Protein AF-A0A2H0VJW6-F1 (afdb_monomer)

Sequence (124 aa):
MYLTLDVKESILATSKNIDMPNTKAAKKALRQNKTNRVRNLRQKRGVSEVIKDYKSSVDLGDAEAAKTKLSQVYKKLDKAAKTNLIKKNKAARLKSRLTSLLSGKKAPTEEVTAPVAPALDQEQ

Solvent-accessible surface area (backbone atoms only — not comparable to full-atom values): 7662 Å² total; per-residue (Å²): 135,88,90,84,81,77,58,68,59,59,57,56,62,71,68,75,68,87,86,68,60,90,42,77,66,47,48,52,49,53,54,52,47,54,57,49,48,55,55,49,50,55,53,51,49,56,51,53,48,48,51,46,58,32,48,54,32,58,72,71,65,43,66,68,64,28,55,58,38,47,55,53,38,49,56,49,42,54,51,34,30,74,70,64,75,36,57,62,68,58,40,52,54,49,52,54,52,54,51,49,54,59,50,72,72,60,78,84,84,90,76,89,87,86,76,85,79,75,88,71,93,84,82,135

Mean predicted aligned error: 13.79 Å

Foldseek 3Di:
DDDDDPPVVVVVVVVPPPPDQPDPVSVVVVVVCVVVVVVLVVLVVVLVVLVVVLVVCLVVVPLVVNVVSLVVNLVSLVVCCVVVSDPPVRSVVVNVVSVCSSVVSDDDDPDDDDDPDDDDDDDD

Nearest PDB structures (foldseek):
  7n30-assembly1_ST  TM=9.499E-01  e=3.425E-04  Escherichia coli K-12
  7q4k-assembly1_AT  TM=9.456E-01  e=4.327E-04  Escherichia coli
  8akn-assembly1_U  TM=9.519E-01  e=5.158E-04  Escherichia coli BW25113
  7boe-assembly1_T  TM=9.543E-01  e=9.816E-04  Escherichia coli K-12
  7n31-assembly1_ST  TM=9.472E-01  e=1.170E-03  Escherichia coli K-12

pLDDT: mean 78.32, std 19.83, range [35.94, 96.62]

Structure (mmCIF, N/CA/C/O backbone):
data_AF-A0A2H0VJW6-F1
#
_entry.id   AF-A0A2H0VJW6-F1
#
loop_
_atom_site.group_PDB
_atom_site.id
_atom_site.type_symbol
_atom_site.label_atom_id
_atom_site.label_alt_id
_atom_site.label_comp_id
_atom_site.label_asym_id
_atom_site.label_entity_id
_atom_site.label_seq_id
_atom_site.pdbx_PDB_ins_code
_atom_site.Cartn_x
_atom_site.Cartn_y
_atom_site.Cartn_z
_atom_site.occupancy
_atom_site.B_iso_or_equiv
_atom_site.auth_seq_id
_atom_site.auth_comp_id
_atom_site.auth_asym_id
_atom_site.auth_atom_id
_atom_site.pdbx_PDB_model_num
ATOM 1 N N . MET A 1 1 ? -12.372 14.756 -63.067 1.00 35.94 1 MET A N 1
ATOM 2 C CA . MET A 1 1 ? -11.674 13.456 -63.113 1.00 35.94 1 MET A CA 1
ATOM 3 C C . MET A 1 1 ? -10.766 13.380 -61.885 1.00 35.94 1 MET A C 1
ATOM 5 O O . MET A 1 1 ? -9.774 14.082 -61.828 1.00 35.94 1 MET A O 1
ATOM 9 N N . TYR A 1 2 ? -11.251 12.681 -60.853 1.00 41.66 2 TYR A N 1
ATOM 10 C CA . TYR A 1 2 ? -10.628 12.250 -59.586 1.00 41.66 2 TYR A CA 1
ATOM 11 C C . TYR A 1 2 ? -9.449 13.039 -58.991 1.00 41.66 2 TYR A C 1
ATOM 13 O O . TYR A 1 2 ? -8.297 12.624 -59.031 1.00 41.66 2 TYR A O 1
ATOM 21 N N . LEU A 1 3 ? -9.808 14.111 -58.290 1.00 59.28 3 LEU A N 1
ATOM 22 C CA . LEU A 1 3 ? -9.041 14.704 -57.201 1.00 59.28 3 LEU A CA 1
ATOM 23 C C . LEU A 1 3 ? -9.539 14.093 -55.874 1.00 59.28 3 LEU A C 1
ATOM 25 O O . LEU A 1 3 ? -10.497 14.637 -55.355 1.00 59.28 3 LEU A O 1
ATOM 29 N N . THR A 1 4 ? -8.977 12.986 -55.353 1.00 52.97 4 THR A N 1
ATOM 30 C CA . THR A 1 4 ? -9.179 12.505 -53.946 1.00 52.97 4 THR A CA 1
ATOM 31 C C . THR A 1 4 ? -8.374 11.227 -53.597 1.00 52.97 4 THR A C 1
ATOM 33 O O . THR A 1 4 ? -8.918 10.309 -52.981 1.00 52.97 4 THR A O 1
ATOM 36 N N . LEU A 1 5 ? -7.097 11.089 -53.976 1.00 52.00 5 LEU A N 1
ATOM 37 C CA . LEU A 1 5 ? -6.340 9.861 -53.639 1.00 52.00 5 LEU A CA 1
ATOM 38 C C . LEU A 1 5 ? -5.040 10.051 -52.855 1.00 52.00 5 LEU A C 1
ATOM 40 O O . LEU A 1 5 ? -4.393 9.053 -52.582 1.00 52.00 5 LEU A O 1
ATOM 44 N N . ASP A 1 6 ? -4.712 11.260 -52.384 1.00 55.59 6 ASP A N 1
ATOM 45 C CA . ASP A 1 6 ? -3.383 11.485 -51.781 1.00 55.59 6 ASP A CA 1
ATOM 46 C C . ASP A 1 6 ? -3.375 12.270 -50.456 1.00 55.59 6 ASP A C 1
ATOM 48 O O . ASP A 1 6 ? -2.424 12.952 -50.091 1.00 55.59 6 ASP A O 1
ATOM 52 N N . VAL A 1 7 ? -4.471 12.179 -49.696 1.00 54.28 7 VAL A N 1
ATOM 53 C CA . VAL A 1 7 ? -4.520 12.646 -48.292 1.00 54.28 7 VAL A CA 1
ATOM 54 C C . VAL A 1 7 ? -4.703 11.469 -47.327 1.00 54.28 7 VAL A C 1
ATOM 56 O O . VAL A 1 7 ? -4.184 11.481 -46.216 1.00 54.28 7 VAL A O 1
ATOM 59 N N . LYS A 1 8 ? -5.381 10.392 -47.753 1.00 49.53 8 LYS A N 1
ATOM 60 C CA . LYS A 1 8 ? -5.542 9.174 -46.939 1.00 49.53 8 LYS A CA 1
ATOM 61 C C . LYS A 1 8 ? -4.225 8.414 -46.742 1.00 49.53 8 LYS A C 1
ATOM 63 O O . LYS A 1 8 ? -4.027 7.881 -45.655 1.00 49.53 8 LYS A O 1
ATOM 68 N N . GLU A 1 9 ? -3.324 8.400 -47.727 1.00 50.78 9 GLU A N 1
ATOM 69 C CA . GLU A 1 9 ? -2.007 7.755 -47.590 1.00 50.78 9 GLU A CA 1
ATOM 70 C C . GLU A 1 9 ? -1.061 8.538 -46.666 1.00 50.78 9 GLU A C 1
ATOM 72 O O . GLU A 1 9 ? -0.364 7.932 -45.848 1.00 50.78 9 GLU A O 1
ATOM 77 N N . SER A 1 10 ? -1.105 9.877 -46.688 1.00 46.09 10 SER A N 1
ATOM 78 C CA . SER A 1 10 ? -0.294 10.702 -45.778 1.00 46.09 10 SER A CA 1
ATOM 79 C C . SER A 1 10 ? -0.769 10.601 -44.321 1.00 46.09 10 SER A C 1
ATOM 81 O O . SER A 1 10 ? 0.055 10.485 -43.412 1.00 46.09 10 SER A O 1
ATOM 83 N N . ILE A 1 11 ? -2.086 10.508 -44.091 1.00 53.53 11 ILE A N 1
ATOM 84 C CA . ILE A 1 11 ? -2.667 10.267 -42.758 1.00 53.53 11 ILE A CA 1
ATOM 85 C C . ILE A 1 11 ? -2.302 8.860 -42.236 1.00 53.53 11 ILE A C 1
ATOM 87 O O . ILE A 1 11 ? -2.030 8.696 -41.043 1.00 53.53 11 ILE A O 1
ATOM 91 N N . LEU A 1 12 ? -2.224 7.849 -43.113 1.00 50.50 12 LEU A N 1
ATOM 92 C CA . LEU A 1 12 ? -1.790 6.486 -42.76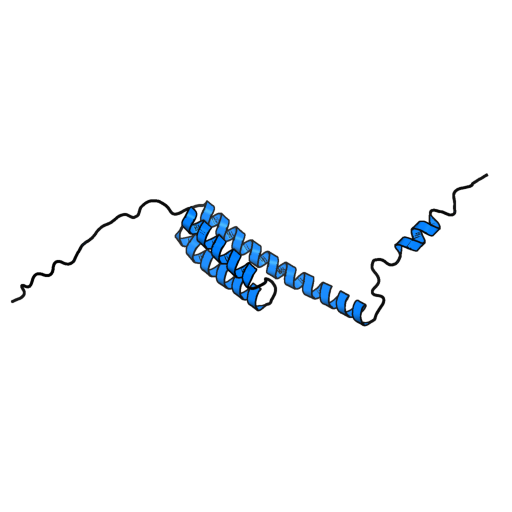4 1.00 50.50 12 LEU A CA 1
ATOM 93 C C . LEU A 1 12 ? -0.280 6.374 -42.471 1.00 50.50 12 LEU A C 1
ATOM 95 O O . LEU A 1 12 ? 0.135 5.493 -41.714 1.00 50.50 12 LEU A O 1
ATOM 99 N N . ALA A 1 13 ? 0.554 7.263 -43.021 1.00 49.22 13 ALA A N 1
ATOM 100 C CA . ALA A 1 13 ? 1.989 7.309 -42.730 1.00 49.22 13 ALA A CA 1
ATOM 101 C C . ALA A 1 13 ? 2.294 7.918 -41.345 1.00 49.22 13 ALA A C 1
ATOM 103 O O . ALA A 1 13 ? 3.235 7.493 -40.671 1.00 49.22 13 ALA A O 1
ATOM 104 N N . THR A 1 14 ? 1.468 8.854 -40.864 1.00 52.78 14 THR A N 1
ATOM 105 C CA . THR A 1 14 ? 1.613 9.458 -39.525 1.00 52.78 14 THR A CA 1
ATOM 106 C C . THR A 1 14 ? 1.153 8.527 -38.390 1.00 52.78 14 THR A C 1
ATOM 108 O O . THR A 1 14 ? 1.574 8.689 -37.245 1.00 52.78 14 THR A O 1
ATOM 111 N N . SER A 1 15 ? 0.360 7.488 -38.671 1.00 52.06 15 SER A N 1
ATOM 112 C CA . SER A 1 15 ? -0.172 6.584 -37.638 1.00 52.06 15 SER A CA 1
ATOM 113 C C . SER A 1 15 ? 0.790 5.469 -37.191 1.00 52.06 15 SER A C 1
ATOM 115 O O . SER A 1 15 ? 0.416 4.636 -36.364 1.00 52.06 15 SER A O 1
ATOM 117 N N . LYS A 1 16 ? 2.018 5.401 -37.727 1.00 53.97 16 LYS A N 1
ATOM 118 C CA . LYS A 1 16 ? 2.886 4.209 -37.620 1.00 53.97 16 LYS A CA 1
ATOM 119 C C . LYS A 1 16 ? 3.936 4.207 -36.499 1.00 53.97 16 LYS A C 1
ATOM 121 O O . LYS A 1 16 ? 4.702 3.253 -36.424 1.00 53.97 16 LYS A O 1
ATOM 126 N N . ASN A 1 17 ? 3.976 5.198 -35.603 1.00 50.81 17 ASN A N 1
ATOM 127 C CA . ASN A 1 17 ? 5.063 5.305 -34.610 1.00 50.81 17 ASN A CA 1
ATOM 128 C C . ASN A 1 17 ? 4.646 5.726 -33.191 1.00 50.81 17 ASN A C 1
ATOM 130 O O . ASN A 1 17 ? 5.421 6.355 -32.476 1.00 50.81 17 ASN A O 1
ATOM 134 N N . ILE A 1 18 ? 3.445 5.357 -32.741 1.00 54.00 18 ILE A N 1
ATOM 135 C CA . ILE A 1 18 ? 3.040 5.620 -31.345 1.00 54.00 18 ILE A CA 1
ATOM 136 C C . ILE A 1 18 ? 3.378 4.435 -30.412 1.00 54.00 18 ILE A C 1
ATOM 138 O O . ILE A 1 18 ? 3.526 4.627 -29.209 1.00 54.00 18 ILE A O 1
ATOM 142 N N . ASP A 1 19 ? 3.614 3.231 -30.955 1.00 59.75 19 ASP A N 1
ATOM 143 C CA . ASP A 1 19 ? 3.756 1.997 -30.155 1.00 59.75 19 ASP A CA 1
ATOM 144 C C . ASP A 1 19 ? 5.131 1.296 -30.252 1.00 59.75 19 ASP A C 1
ATOM 146 O O . ASP A 1 19 ? 5.348 0.245 -29.640 1.00 59.75 19 ASP A O 1
ATOM 150 N N . MET A 1 20 ? 6.090 1.849 -31.006 1.00 71.19 20 MET A N 1
ATOM 151 C CA . MET A 1 20 ? 7.372 1.188 -31.283 1.00 71.19 20 MET A CA 1
ATOM 152 C C . MET A 1 20 ? 8.490 1.682 -30.344 1.00 71.19 20 MET A C 1
ATOM 154 O O . MET A 1 20 ? 8.828 2.864 -30.346 1.00 71.19 20 MET A O 1
ATOM 158 N N . PRO A 1 21 ? 9.109 0.810 -29.520 1.00 78.06 21 PRO A N 1
ATOM 159 C CA . PRO A 1 21 ? 10.279 1.193 -28.744 1.00 78.06 21 PRO A CA 1
ATOM 160 C C . PRO A 1 21 ? 11.460 1.482 -29.677 1.00 78.06 21 PRO A C 1
ATOM 162 O O . PRO A 1 21 ? 12.036 0.560 -30.251 1.00 78.06 21 PRO A O 1
ATOM 165 N N . ASN A 1 22 ? 11.855 2.750 -29.777 1.00 83.38 22 ASN A N 1
ATOM 166 C CA . ASN A 1 22 ? 12.903 3.192 -30.707 1.00 83.38 22 ASN A CA 1
ATOM 167 C C . ASN A 1 22 ? 14.324 2.768 -30.286 1.00 83.38 22 ASN A C 1
ATOM 169 O O . ASN A 1 22 ? 15.238 2.738 -31.102 1.00 83.38 22 ASN A O 1
ATOM 173 N N . THR A 1 23 ? 14.531 2.410 -29.012 1.00 89.62 23 THR A N 1
ATOM 174 C CA . THR A 1 23 ? 15.840 2.001 -28.474 1.00 89.62 23 THR A CA 1
ATOM 175 C C . THR A 1 23 ? 15.803 0.598 -27.865 1.00 89.62 23 THR A C 1
ATOM 177 O O . THR A 1 23 ? 14.776 0.129 -27.360 1.00 89.62 23 THR A O 1
ATOM 180 N N . LYS A 1 24 ? 16.962 -0.082 -27.836 1.00 88.62 24 LYS A N 1
ATOM 181 C CA . LYS A 1 24 ? 17.110 -1.410 -27.200 1.00 88.62 24 LYS A CA 1
ATOM 182 C C . LYS A 1 24 ? 16.674 -1.389 -25.723 1.00 88.62 24 LYS A C 1
ATOM 184 O O . LYS A 1 24 ? 16.040 -2.336 -25.249 1.00 88.62 24 LYS A O 1
ATOM 189 N N . ALA A 1 25 ? 16.952 -0.290 -25.015 1.00 88.44 25 ALA A N 1
ATOM 190 C CA . ALA A 1 25 ? 16.526 -0.076 -23.633 1.00 88.44 25 ALA A CA 1
ATOM 191 C C . ALA A 1 25 ? 14.995 0.024 -23.506 1.00 88.44 25 ALA A C 1
ATOM 193 O O . ALA A 1 25 ? 14.409 -0.639 -22.648 1.00 88.44 25 ALA A O 1
ATOM 194 N N . ALA A 1 26 ? 14.334 0.765 -24.401 1.00 89.19 26 ALA A N 1
ATOM 195 C CA . ALA A 1 26 ? 12.878 0.897 -24.409 1.00 89.19 26 ALA A CA 1
ATOM 196 C C . ALA A 1 26 ? 12.179 -0.448 -24.685 1.00 89.19 26 ALA A C 1
ATOM 198 O O . ALA A 1 26 ? 11.218 -0.800 -23.997 1.00 89.19 26 ALA A O 1
ATOM 199 N N . LYS A 1 27 ? 12.704 -1.265 -25.612 1.00 89.75 27 LYS A N 1
ATOM 200 C CA . LYS A 1 27 ? 12.173 -2.616 -25.885 1.00 89.75 27 LYS A CA 1
ATOM 201 C C . LYS A 1 27 ? 12.248 -3.516 -24.645 1.00 89.75 27 LYS A C 1
ATOM 203 O O . LYS A 1 27 ? 11.295 -4.237 -24.335 1.00 89.75 27 LYS A O 1
ATOM 208 N N . LYS A 1 28 ? 13.356 -3.447 -23.896 1.00 91.38 28 LYS A N 1
ATOM 209 C CA . LYS A 1 28 ? 13.521 -4.161 -22.617 1.00 91.38 28 LYS A CA 1
ATOM 210 C C . LYS A 1 28 ? 12.541 -3.649 -21.556 1.00 91.38 28 LYS A C 1
ATOM 212 O O . LYS A 1 28 ? 11.902 -4.466 -20.890 1.00 91.38 28 LYS A O 1
ATOM 217 N N . ALA A 1 29 ? 12.398 -2.332 -21.421 1.00 92.12 29 ALA A N 1
ATOM 218 C CA . ALA A 1 29 ? 11.477 -1.713 -20.471 1.00 92.12 29 ALA A CA 1
ATOM 219 C C . ALA A 1 29 ? 10.021 -2.122 -20.742 1.00 92.12 29 ALA A C 1
ATOM 221 O O . ALA A 1 29 ? 9.313 -2.496 -19.811 1.00 92.12 29 ALA A O 1
ATOM 222 N N . LEU A 1 30 ? 9.595 -2.164 -22.008 1.00 91.81 30 LEU A N 1
ATOM 223 C CA . LEU A 1 30 ? 8.257 -2.616 -22.399 1.00 91.81 30 LEU A CA 1
ATOM 224 C C . LEU A 1 30 ? 7.994 -4.059 -21.942 1.00 91.81 30 LEU A C 1
ATOM 226 O O . LEU A 1 30 ? 6.963 -4.335 -21.322 1.00 91.81 30 LEU A O 1
ATOM 230 N N . ARG A 1 31 ? 8.937 -4.980 -22.183 1.00 92.81 31 ARG A N 1
ATOM 231 C CA . ARG A 1 31 ? 8.822 -6.377 -21.729 1.00 92.81 31 ARG A CA 1
ATOM 232 C C . ARG A 1 31 ? 8.705 -6.470 -20.206 1.00 92.81 31 ARG A C 1
ATOM 234 O O . ARG A 1 31 ? 7.825 -7.169 -19.705 1.00 92.81 31 ARG A O 1
ATOM 241 N N . GLN A 1 32 ? 9.552 -5.744 -19.479 1.00 95.44 32 GLN A N 1
ATOM 242 C CA . GLN A 1 32 ? 9.526 -5.718 -18.015 1.00 95.44 32 GLN A CA 1
ATOM 243 C C . GLN A 1 32 ? 8.224 -5.106 -17.475 1.00 95.44 32 GLN A C 1
ATOM 245 O O . GLN A 1 32 ? 7.658 -5.588 -16.494 1.00 95.44 32 GLN A O 1
ATOM 250 N N . ASN A 1 33 ? 7.711 -4.066 -18.129 1.00 94.50 33 ASN A N 1
ATOM 251 C CA . ASN A 1 33 ? 6.465 -3.413 -17.748 1.00 94.50 33 ASN A CA 1
ATOM 252 C C . ASN A 1 33 ? 5.269 -4.344 -17.926 1.00 94.50 33 ASN A C 1
ATOM 254 O O . ASN A 1 33 ? 4.417 -4.392 -17.041 1.00 94.50 33 ASN A O 1
ATOM 258 N N . LYS A 1 34 ? 5.217 -5.130 -19.010 1.00 94.56 34 LYS A N 1
ATOM 259 C CA . LYS A 1 34 ? 4.159 -6.132 -19.219 1.00 94.56 34 LYS A CA 1
ATOM 260 C C . LYS A 1 34 ? 4.116 -7.150 -18.072 1.00 94.56 34 LYS A C 1
ATOM 262 O O . LYS A 1 34 ? 3.058 -7.345 -17.473 1.00 94.56 34 LYS A O 1
ATOM 267 N N . THR A 1 35 ? 5.254 -7.737 -17.701 1.00 96.06 35 THR A N 1
ATOM 268 C CA . THR A 1 35 ? 5.311 -8.738 -16.616 1.00 96.06 35 THR A CA 1
ATOM 269 C C . THR A 1 35 ? 5.006 -8.123 -15.248 1.00 96.06 35 THR A C 1
ATOM 271 O O . THR A 1 35 ? 4.222 -8.674 -14.470 1.00 96.06 35 THR A O 1
ATOM 274 N N . ASN A 1 36 ? 5.554 -6.938 -14.966 1.00 95.38 36 ASN A N 1
ATOM 275 C CA . ASN A 1 36 ? 5.274 -6.198 -13.738 1.00 95.38 36 ASN A CA 1
ATOM 276 C C . ASN A 1 36 ? 3.794 -5.807 -13.629 1.00 95.38 36 ASN A C 1
ATOM 278 O O . ASN A 1 36 ? 3.209 -5.936 -12.553 1.00 95.38 36 ASN A O 1
ATOM 282 N N . ARG A 1 37 ? 3.167 -5.382 -14.732 1.00 96.12 37 ARG A N 1
ATOM 283 C CA . ARG A 1 37 ? 1.748 -5.005 -14.778 1.00 96.12 37 ARG A CA 1
ATOM 284 C C . ARG A 1 37 ? 0.852 -6.170 -14.380 1.00 96.12 37 ARG A C 1
ATOM 286 O O . ARG A 1 37 ? -0.022 -5.979 -13.539 1.00 96.12 37 ARG A O 1
ATOM 293 N N . VAL A 1 38 ? 1.081 -7.365 -14.926 1.00 96.62 38 VAL A N 1
ATOM 294 C CA . VAL A 1 38 ? 0.281 -8.561 -14.602 1.00 96.62 38 VAL A CA 1
ATOM 295 C C . VAL A 1 38 ? 0.387 -8.905 -13.114 1.00 96.62 38 VAL A C 1
ATOM 297 O O . VAL A 1 38 ? -0.631 -9.096 -12.443 1.00 96.62 38 VAL A O 1
ATOM 300 N N . ARG A 1 39 ? 1.609 -8.908 -12.565 1.00 94.94 39 ARG A N 1
ATOM 301 C CA . ARG A 1 39 ? 1.854 -9.182 -11.140 1.00 94.94 39 ARG A CA 1
ATOM 302 C C . ARG A 1 39 ? 1.168 -8.158 -10.235 1.00 94.94 39 ARG A C 1
ATOM 304 O O . ARG A 1 39 ? 0.464 -8.532 -9.297 1.00 94.94 39 ARG A O 1
ATOM 311 N N . ASN A 1 40 ? 1.341 -6.873 -10.541 1.00 95.62 40 ASN A N 1
ATOM 312 C CA . ASN A 1 40 ? 0.774 -5.779 -9.759 1.00 95.62 40 ASN A CA 1
ATOM 313 C C . ASN A 1 40 ? -0.755 -5.779 -9.827 1.00 95.62 40 ASN A C 1
ATOM 315 O O . ASN A 1 40 ? -1.410 -5.508 -8.825 1.00 95.62 40 ASN A O 1
ATOM 319 N N . LEU A 1 41 ? -1.332 -6.129 -10.979 1.00 96.12 41 LEU A N 1
ATOM 320 C CA . LEU A 1 41 ? -2.776 -6.240 -11.141 1.00 96.12 41 LEU A CA 1
ATOM 321 C C . LEU A 1 41 ? -3.358 -7.348 -10.256 1.00 96.12 41 LEU A C 1
ATOM 323 O O . LEU A 1 41 ? -4.328 -7.089 -9.547 1.00 96.12 41 LEU A O 1
ATOM 327 N N . ARG A 1 42 ? -2.746 -8.542 -10.237 1.00 95.19 42 ARG A N 1
ATOM 328 C CA . ARG A 1 42 ? -3.161 -9.639 -9.341 1.00 95.19 42 ARG A CA 1
ATOM 329 C C . ARG A 1 42 ? -3.116 -9.220 -7.873 1.00 95.19 42 ARG A C 1
ATOM 331 O O . ARG A 1 42 ? -4.100 -9.385 -7.161 1.00 95.19 42 ARG A O 1
ATOM 338 N N . GLN A 1 43 ? -2.007 -8.632 -7.426 1.00 94.69 43 GLN A N 1
ATOM 339 C CA . GLN A 1 43 ? -1.880 -8.204 -6.030 1.00 94.69 43 GLN A CA 1
ATOM 340 C C . GLN A 1 43 ? -2.869 -7.082 -5.679 1.00 94.69 43 GLN A C 1
ATOM 342 O O . GLN A 1 43 ? -3.465 -7.103 -4.605 1.00 94.69 43 GLN A O 1
ATOM 347 N N . LYS A 1 44 ? -3.092 -6.126 -6.591 1.00 94.56 44 LYS A N 1
ATOM 348 C CA . LYS A 1 44 ? -4.056 -5.032 -6.399 1.00 94.56 44 LYS A CA 1
ATOM 349 C C . LYS A 1 44 ? -5.485 -5.559 -6.264 1.00 94.56 44 LYS A C 1
ATOM 351 O O . LYS A 1 44 ? -6.206 -5.074 -5.396 1.00 94.56 44 LYS A O 1
ATOM 356 N N . ARG A 1 45 ? -5.868 -6.553 -7.077 1.00 96.00 45 ARG A N 1
ATOM 357 C CA . ARG A 1 45 ? -7.169 -7.235 -6.980 1.00 96.00 45 ARG A CA 1
ATOM 358 C C . ARG A 1 45 ? -7.336 -7.920 -5.626 1.00 96.00 45 ARG A C 1
ATOM 360 O O . ARG A 1 45 ? -8.281 -7.592 -4.918 1.00 96.00 45 ARG A O 1
ATOM 367 N N . GLY A 1 46 ? -6.346 -8.707 -5.202 1.00 94.75 46 GLY A N 1
ATOM 368 C CA . GLY A 1 46 ? -6.387 -9.373 -3.897 1.00 94.75 46 GLY A CA 1
ATOM 369 C C . GLY A 1 46 ? -6.457 -8.409 -2.705 1.00 94.75 46 GLY A C 1
ATOM 370 O O . GLY A 1 46 ? -7.100 -8.711 -1.708 1.00 94.75 46 GLY A O 1
ATOM 371 N N . VAL A 1 47 ? -5.837 -7.224 -2.785 1.00 94.69 47 VAL A N 1
ATOM 372 C CA . VAL A 1 47 ? -6.015 -6.178 -1.756 1.00 94.69 47 VAL A CA 1
ATOM 373 C C . VAL A 1 47 ? -7.432 -5.600 -1.799 1.00 94.69 47 VAL A C 1
ATOM 375 O O . VAL A 1 47 ? -8.028 -5.381 -0.750 1.00 94.69 47 VAL A O 1
ATOM 378 N N . SER A 1 48 ? -7.980 -5.342 -2.991 1.00 94.19 48 SER A N 1
ATOM 379 C CA . SER A 1 48 ? -9.335 -4.794 -3.119 1.00 94.19 48 SER A CA 1
ATOM 380 C C . SER A 1 48 ? -10.433 -5.769 -2.699 1.00 94.19 48 SER A C 1
ATOM 382 O O . SER A 1 48 ? -11.426 -5.314 -2.146 1.00 94.19 48 SER A O 1
ATOM 384 N N . GLU A 1 49 ? -10.253 -7.070 -2.926 1.00 95.88 49 GLU A N 1
ATOM 385 C CA . GLU A 1 49 ? -11.168 -8.131 -2.482 1.00 95.88 49 GLU A CA 1
ATOM 386 C C . GLU A 1 49 ? -11.243 -8.163 -0.957 1.00 95.88 49 GLU A C 1
ATOM 388 O O . GLU A 1 49 ? -12.300 -7.910 -0.398 1.00 95.88 49 GLU A O 1
ATOM 393 N N . VAL A 1 50 ? -10.099 -8.279 -0.280 1.00 94.50 50 VAL A N 1
ATOM 394 C CA . VAL A 1 50 ? -10.048 -8.315 1.192 1.00 94.50 50 VAL A CA 1
ATOM 395 C C . VAL A 1 50 ? -10.658 -7.053 1.826 1.00 94.50 50 VAL A C 1
ATOM 397 O O . VAL A 1 50 ? -11.315 -7.124 2.862 1.00 94.50 50 VAL A O 1
ATOM 400 N N . ILE A 1 51 ? -10.482 -5.882 1.201 1.00 94.00 51 ILE A N 1
ATOM 401 C CA . ILE A 1 51 ? -11.129 -4.640 1.657 1.00 94.00 51 ILE A CA 1
ATOM 402 C C . ILE A 1 51 ? -12.647 -4.676 1.436 1.00 94.00 51 ILE A C 1
ATOM 404 O O . ILE A 1 51 ? -13.382 -4.162 2.277 1.00 94.00 51 ILE A O 1
ATOM 408 N N . LYS A 1 52 ? -13.125 -5.231 0.315 1.00 93.25 52 LYS A N 1
ATOM 409 C CA . LYS A 1 52 ? -14.563 -5.389 0.053 1.00 93.25 52 LYS A CA 1
ATOM 410 C C . LYS A 1 52 ? -15.193 -6.340 1.064 1.00 93.25 52 LYS A C 1
ATOM 412 O O . LYS A 1 52 ? -16.177 -5.953 1.676 1.00 93.25 52 LYS A O 1
ATOM 417 N N . ASP A 1 53 ? -14.578 -7.491 1.313 1.00 91.19 53 ASP A N 1
ATOM 418 C CA . ASP A 1 53 ? -15.086 -8.492 2.259 1.00 91.19 53 ASP A CA 1
ATOM 419 C C . ASP A 1 53 ? -15.210 -7.919 3.677 1.00 91.19 53 ASP A C 1
ATOM 421 O O . ASP A 1 53 ? -16.202 -8.143 4.377 1.00 91.19 53 ASP A O 1
ATOM 425 N N . TYR A 1 54 ? -14.217 -7.129 4.096 1.00 91.81 54 TYR A N 1
ATOM 426 C CA . TYR A 1 54 ? -14.273 -6.389 5.352 1.00 91.81 54 TYR A CA 1
ATOM 427 C C . TYR A 1 54 ? -15.441 -5.395 5.375 1.00 91.81 54 TYR A C 1
ATOM 429 O O . TYR A 1 54 ? -16.231 -5.417 6.315 1.00 91.81 54 TYR A O 1
ATOM 437 N N . LYS A 1 55 ? -15.590 -4.562 4.335 1.00 90.50 55 LYS A N 1
ATOM 438 C CA . LYS A 1 55 ? -16.691 -3.588 4.248 1.00 90.50 55 LYS A CA 1
ATOM 439 C C . LYS A 1 55 ? -18.058 -4.264 4.299 1.00 90.50 55 LYS A C 1
ATOM 441 O O . LYS A 1 55 ? -18.879 -3.857 5.106 1.00 90.50 55 LYS A O 1
ATOM 446 N N . SER A 1 56 ? -18.254 -5.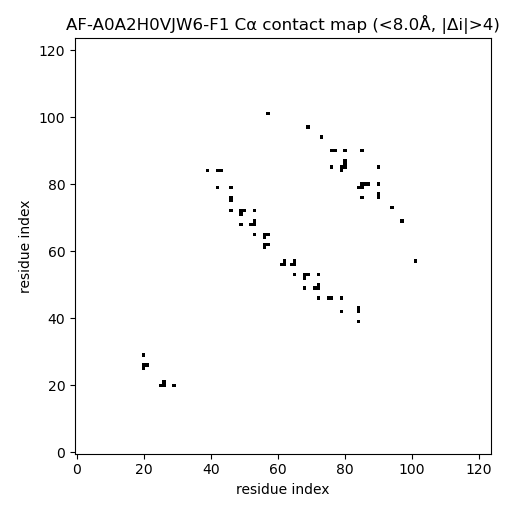340 3.539 1.00 90.31 56 SER A N 1
ATOM 447 C CA . SER A 1 56 ? -19.491 -6.121 3.573 1.00 90.31 56 SER A CA 1
ATOM 448 C C . SER A 1 56 ? -19.796 -6.659 4.972 1.00 90.31 56 SER A C 1
ATOM 450 O O . SER A 1 56 ? -20.942 -6.647 5.391 1.00 90.31 56 SER A O 1
ATOM 452 N N . SER A 1 57 ? -18.781 -7.068 5.737 1.00 87.19 57 SER A N 1
ATOM 453 C CA . SER A 1 57 ? -18.982 -7.551 7.117 1.00 87.19 57 SER A CA 1
ATOM 454 C C . SER A 1 57 ? -19.369 -6.431 8.080 1.00 87.19 57 SER A C 1
ATOM 456 O O . SER A 1 57 ? -20.219 -6.617 8.942 1.00 87.19 57 SER A O 1
ATOM 458 N N . VAL A 1 58 ? -18.773 -5.250 7.900 1.00 87.31 58 VAL A N 1
ATOM 459 C CA . VAL A 1 58 ? -19.129 -4.033 8.646 1.00 87.31 58 VAL A CA 1
ATOM 460 C C . VAL A 1 58 ? -20.535 -3.543 8.276 1.00 87.31 58 VAL A C 1
ATOM 462 O O . VAL A 1 58 ? -21.212 -2.922 9.092 1.00 87.31 58 VAL A O 1
ATOM 465 N N . ASP A 1 59 ? -20.993 -3.797 7.053 1.00 86.12 59 ASP A N 1
ATOM 466 C CA . ASP A 1 59 ? -22.359 -3.500 6.612 1.00 86.12 59 ASP A CA 1
ATOM 467 C C . ASP A 1 59 ? -23.389 -4.478 7.180 1.00 86.12 59 ASP A C 1
ATOM 469 O O . ASP A 1 59 ? -24.485 -4.050 7.524 1.00 86.12 59 ASP A O 1
ATOM 473 N N . LEU A 1 60 ? -23.008 -5.741 7.380 1.00 85.69 60 LEU A N 1
ATOM 474 C CA . LEU A 1 60 ? -23.843 -6.767 8.013 1.00 85.69 60 LEU A CA 1
ATOM 475 C C . LEU A 1 60 ? -23.917 -6.664 9.549 1.00 85.69 60 LEU A C 1
ATOM 477 O O . LEU A 1 60 ? -24.719 -7.362 10.157 1.00 85.69 60 LEU A O 1
ATOM 481 N N . GLY A 1 61 ? -23.102 -5.815 10.184 1.00 81.44 61 GLY A N 1
ATOM 482 C CA . GLY A 1 61 ? -23.155 -5.574 11.633 1.00 81.44 61 GLY A CA 1
ATOM 483 C C . GLY A 1 61 ? -22.456 -6.626 12.506 1.00 81.44 61 GLY A C 1
ATOM 484 O O . GLY A 1 61 ? -22.532 -6.546 13.728 1.00 81.44 61 GLY A O 1
ATOM 485 N N . ASP A 1 62 ? -21.732 -7.579 11.915 1.00 84.00 62 ASP A N 1
ATOM 486 C CA . ASP A 1 62 ? -20.981 -8.595 12.661 1.00 84.00 62 ASP A CA 1
ATOM 487 C C . ASP A 1 62 ? -19.640 -8.027 13.164 1.00 84.00 62 ASP A C 1
ATOM 489 O O . ASP A 1 62 ? -18.641 -7.949 12.435 1.00 84.00 62 ASP A O 1
ATOM 493 N N . ALA A 1 63 ? -19.625 -7.601 14.428 1.00 80.50 63 ALA A N 1
ATOM 494 C CA . ALA A 1 63 ? -18.470 -6.963 15.05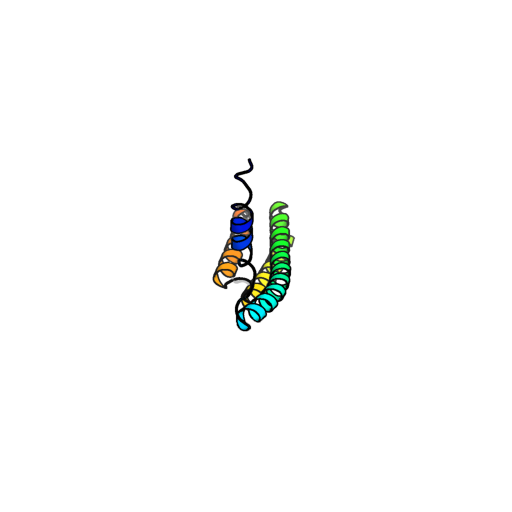3 1.00 80.50 63 ALA A CA 1
ATOM 495 C C . ALA A 1 63 ? -17.272 -7.914 15.238 1.00 80.50 63 ALA A C 1
ATOM 497 O O . ALA A 1 63 ? -16.122 -7.483 15.098 1.00 80.50 63 ALA A O 1
ATOM 498 N N . GLU A 1 64 ? -17.509 -9.196 15.515 1.00 83.69 64 GLU A N 1
ATOM 499 C CA . GLU A 1 64 ? -16.446 -10.183 15.739 1.00 83.69 64 GLU A CA 1
ATOM 500 C C . GLU A 1 64 ? -15.796 -10.599 14.412 1.00 83.69 64 GLU A C 1
ATOM 502 O O . GLU A 1 64 ? -14.563 -10.566 14.264 1.00 83.69 64 GLU A O 1
ATOM 507 N N . ALA A 1 65 ? -16.601 -10.864 1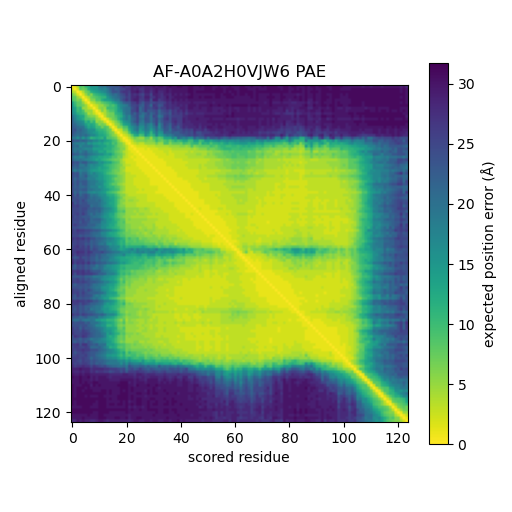3.379 1.00 82.62 65 ALA A N 1
ATOM 508 C CA . ALA A 1 65 ? -16.074 -11.117 12.040 1.00 82.62 65 ALA A CA 1
ATOM 509 C C . ALA A 1 65 ? -15.373 -9.881 11.449 1.00 82.62 65 ALA A C 1
ATOM 511 O O . ALA A 1 65 ? -14.379 -10.013 10.727 1.00 82.62 65 ALA A O 1
ATOM 512 N N . ALA A 1 66 ? -15.831 -8.666 11.763 1.00 84.69 66 ALA A N 1
ATOM 513 C CA . ALA A 1 66 ? -15.165 -7.443 11.323 1.00 84.69 66 ALA A CA 1
ATOM 514 C C . ALA A 1 66 ? -13.765 -7.284 11.943 1.00 84.69 66 ALA A C 1
ATOM 516 O O . ALA A 1 66 ? -12.825 -6.928 11.225 1.00 84.69 66 ALA A O 1
ATOM 517 N N . LYS A 1 67 ? -13.584 -7.585 13.239 1.00 86.75 67 LYS A N 1
ATOM 518 C CA . LYS A 1 67 ? -12.270 -7.529 13.9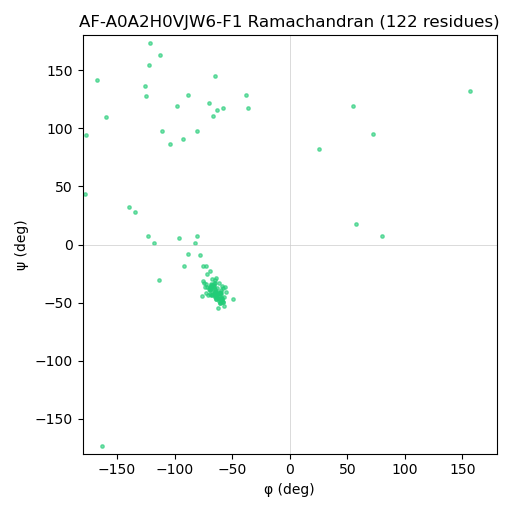13 1.00 86.75 67 LYS A CA 1
ATOM 519 C C . LYS A 1 67 ? -11.271 -8.512 13.299 1.00 86.75 67 LYS A C 1
ATOM 521 O O . LYS A 1 67 ? -10.135 -8.139 12.991 1.00 86.75 67 LYS A O 1
ATOM 526 N N . THR A 1 68 ? -11.693 -9.754 13.064 1.00 89.56 68 THR A N 1
ATOM 527 C CA . THR A 1 68 ? -10.824 -10.783 12.466 1.00 89.56 68 THR A CA 1
ATOM 528 C C . THR A 1 68 ? -10.419 -10.414 11.036 1.00 89.56 68 THR A C 1
ATOM 530 O O . THR A 1 68 ? -9.232 -10.464 10.688 1.00 89.56 68 THR A O 1
ATOM 533 N N . LYS A 1 69 ? -11.367 -9.940 10.218 1.00 90.62 69 LYS A N 1
ATOM 534 C CA . LYS A 1 69 ? -11.102 -9.471 8.849 1.00 90.62 69 LYS A CA 1
ATOM 535 C C . LYS A 1 69 ? -10.226 -8.217 8.823 1.00 90.62 69 LYS A C 1
ATOM 537 O O . LYS A 1 69 ? -9.360 -8.111 7.955 1.00 90.62 69 LYS A O 1
ATOM 542 N N . LEU A 1 70 ? -10.352 -7.308 9.792 1.00 91.25 70 LEU A N 1
ATOM 543 C CA . LEU A 1 70 ? -9.500 -6.116 9.892 1.00 91.25 70 LEU A CA 1
ATOM 544 C C . LEU A 1 70 ? -8.012 -6.480 10.030 1.00 91.25 70 LEU A C 1
ATOM 546 O O . LEU A 1 70 ? -7.168 -5.914 9.330 1.00 91.25 70 LEU A O 1
ATOM 550 N N . SER A 1 71 ? -7.687 -7.480 10.856 1.00 92.38 71 SER A N 1
ATOM 551 C CA . SER A 1 71 ? -6.313 -7.989 10.995 1.00 92.38 71 SER A CA 1
ATOM 552 C C . SER A 1 71 ? -5.764 -8.535 9.666 1.00 92.38 71 SER A C 1
ATOM 554 O O . SER A 1 71 ? -4.632 -8.239 9.259 1.00 92.38 71 SER A O 1
ATOM 556 N N . GLN A 1 72 ? -6.593 -9.265 8.913 1.00 93.31 72 GLN A N 1
ATOM 557 C CA . GLN A 1 72 ? -6.223 -9.767 7.587 1.00 93.31 72 GLN A CA 1
ATOM 558 C C . GLN A 1 72 ? -5.988 -8.629 6.582 1.00 93.31 72 GLN A C 1
ATOM 560 O O . GLN A 1 72 ? -5.011 -8.671 5.820 1.00 93.31 72 GLN A O 1
ATOM 565 N N . VAL A 1 73 ? -6.834 -7.593 6.604 1.00 94.81 73 VAL A N 1
ATOM 566 C CA . VAL A 1 73 ? -6.680 -6.397 5.765 1.00 94.81 73 VAL A CA 1
ATOM 567 C C . VAL A 1 73 ? -5.347 -5.709 6.058 1.00 94.81 73 VAL A C 1
ATOM 569 O O . VAL A 1 73 ? -4.605 -5.395 5.125 1.00 94.81 73 VAL A O 1
ATOM 572 N N . TYR A 1 74 ? -4.989 -5.531 7.331 1.00 95.00 74 TYR A N 1
ATOM 573 C CA . TYR A 1 74 ? -3.716 -4.922 7.729 1.00 95.00 74 TYR A CA 1
ATOM 574 C C . TYR A 1 74 ? -2.517 -5.702 7.217 1.00 95.00 74 TYR A C 1
ATOM 576 O O . TYR A 1 74 ? -1.655 -5.140 6.537 1.00 95.00 74 TYR A O 1
ATOM 584 N N . LYS A 1 75 ? -2.514 -7.021 7.428 1.00 94.69 75 LYS A N 1
ATOM 585 C CA . LYS A 1 75 ? -1.457 -7.906 6.927 1.00 94.69 75 LYS A CA 1
ATOM 586 C C . LYS A 1 75 ? -1.277 -7.774 5.413 1.00 94.69 75 LYS A C 1
ATOM 588 O O . LYS A 1 75 ? -0.148 -7.783 4.918 1.00 94.69 75 LYS A O 1
ATOM 593 N N . LYS A 1 76 ? -2.370 -7.660 4.654 1.00 95.31 76 LYS A N 1
ATOM 594 C CA . LYS A 1 76 ? -2.330 -7.509 3.190 1.00 95.31 76 LYS A CA 1
ATOM 595 C C . LYS A 1 76 ? -1.859 -6.116 2.765 1.00 95.31 76 LYS A C 1
ATOM 597 O O . LYS A 1 76 ? -1.036 -6.024 1.853 1.00 95.31 76 LYS A O 1
ATOM 602 N N . LEU A 1 77 ? -2.320 -5.055 3.428 1.00 95.00 77 LEU A N 1
ATOM 603 C CA . LEU A 1 77 ? -1.903 -3.677 3.153 1.00 95.00 77 LEU A CA 1
ATOM 604 C C . LEU A 1 77 ? -0.415 -3.458 3.429 1.00 95.00 77 LEU A C 1
ATOM 606 O O . LEU A 1 77 ? 0.274 -2.859 2.604 1.00 95.00 77 LEU A O 1
ATOM 610 N N . ASP A 1 78 ? 0.097 -3.989 4.535 1.00 94.75 78 ASP A N 1
ATOM 611 C CA . ASP A 1 78 ? 1.499 -3.811 4.912 1.00 94.75 78 ASP A CA 1
ATOM 612 C C . ASP A 1 78 ? 2.439 -4.630 4.023 1.00 94.75 78 ASP A C 1
ATOM 614 O O . ASP A 1 78 ? 3.498 -4.143 3.618 1.00 94.75 78 ASP A O 1
ATOM 618 N N . LYS A 1 79 ? 2.012 -5.820 3.580 1.00 94.69 79 LYS A N 1
ATOM 619 C CA . LYS A 1 79 ? 2.722 -6.561 2.525 1.00 94.69 79 LYS A CA 1
ATOM 620 C C . LYS A 1 79 ? 2.748 -5.790 1.205 1.00 94.69 79 LYS A C 1
ATOM 622 O O . LYS A 1 79 ? 3.808 -5.696 0.591 1.00 94.69 79 LYS A O 1
ATOM 627 N N . ALA A 1 80 ? 1.623 -5.206 0.792 1.00 94.62 80 ALA A N 1
ATOM 628 C CA . ALA A 1 80 ? 1.548 -4.386 -0.418 1.00 94.62 80 ALA A CA 1
ATOM 629 C C . ALA A 1 80 ? 2.400 -3.105 -0.321 1.00 94.62 80 ALA A C 1
ATOM 631 O O . ALA A 1 80 ? 2.918 -2.627 -1.332 1.00 94.62 80 ALA A O 1
ATOM 632 N N . ALA A 1 81 ? 2.568 -2.554 0.884 1.00 95.69 81 ALA A N 1
ATOM 633 C CA . ALA A 1 81 ? 3.474 -1.437 1.126 1.00 95.69 81 ALA A CA 1
ATOM 634 C C . ALA A 1 81 ? 4.945 -1.865 1.024 1.00 95.69 81 ALA A C 1
ATOM 636 O O . ALA A 1 81 ? 5.738 -1.186 0.373 1.00 95.69 81 ALA A O 1
ATOM 637 N N . LYS A 1 82 ? 5.302 -3.019 1.606 1.00 95.00 82 LYS A N 1
ATOM 638 C CA . LYS A 1 82 ? 6.664 -3.575 1.553 1.00 95.00 82 LYS A CA 1
ATOM 639 C C . LYS A 1 82 ? 7.102 -3.916 0.126 1.00 95.00 82 LYS A C 1
ATOM 641 O O . LYS A 1 82 ? 8.252 -3.681 -0.226 1.00 95.00 82 LYS A O 1
ATOM 646 N N . THR A 1 83 ? 6.198 -4.425 -0.714 1.00 92.88 83 THR A N 1
ATOM 647 C CA . THR A 1 83 ? 6.494 -4.740 -2.125 1.00 92.88 83 THR A CA 1
ATOM 648 C C . THR A 1 83 ? 6.450 -3.524 -3.055 1.00 92.88 83 THR A C 1
ATOM 650 O O . THR A 1 83 ? 6.537 -3.687 -4.271 1.00 92.88 83 THR A O 1
ATOM 653 N N . ASN A 1 84 ? 6.314 -2.304 -2.516 1.00 92.88 84 ASN A N 1
ATOM 654 C CA . ASN A 1 84 ? 6.166 -1.058 -3.276 1.00 92.88 84 ASN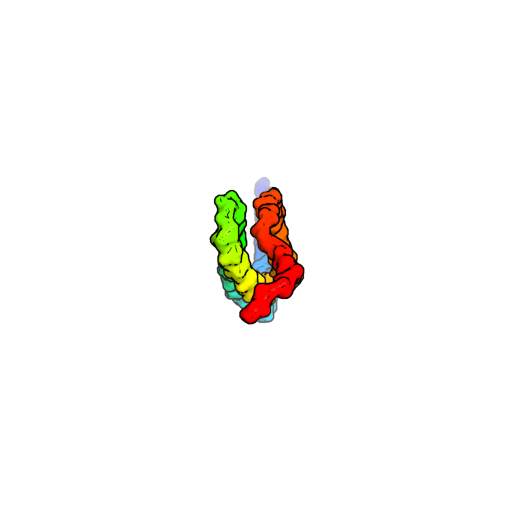 A CA 1
ATOM 655 C C . ASN A 1 84 ? 4.963 -1.037 -4.238 1.00 92.88 84 ASN A C 1
ATOM 657 O O . ASN A 1 84 ? 4.895 -0.186 -5.126 1.00 92.88 84 ASN A O 1
ATOM 661 N N . LEU A 1 85 ? 3.981 -1.928 -4.053 1.00 94.31 85 LEU A N 1
ATOM 662 C CA . LEU A 1 85 ? 2.730 -1.893 -4.811 1.00 94.31 85 LEU A CA 1
ATOM 663 C C . LEU A 1 85 ? 1.897 -0.662 -4.429 1.00 94.31 85 LEU A C 1
ATOM 665 O O . LEU A 1 85 ? 1.250 -0.041 -5.274 1.00 94.31 85 LEU A O 1
ATOM 669 N N . ILE A 1 86 ? 1.908 -0.311 -3.142 1.00 94.31 86 ILE A N 1
ATOM 670 C CA . ILE A 1 86 ? 1.227 0.851 -2.574 1.00 94.31 86 ILE A CA 1
ATOM 671 C C . ILE A 1 86 ? 2.261 1.676 -1.801 1.00 94.31 86 ILE A C 1
ATOM 673 O O . ILE A 1 86 ? 3.074 1.137 -1.062 1.00 94.31 86 ILE A O 1
ATOM 677 N N . LYS A 1 87 ? 2.243 3.005 -1.943 1.00 96.00 87 LYS A N 1
ATOM 678 C CA . LYS A 1 87 ? 3.119 3.887 -1.152 1.00 96.00 87 LYS A CA 1
ATOM 679 C C . LYS A 1 87 ? 2.758 3.810 0.338 1.00 96.00 87 LYS A C 1
ATOM 681 O O . LYS A 1 87 ? 1.574 3.752 0.671 1.00 96.00 87 LYS A O 1
ATOM 686 N N . LYS A 1 88 ? 3.753 3.915 1.227 1.00 95.94 88 LYS A N 1
ATOM 687 C CA . LYS A 1 88 ? 3.588 3.828 2.696 1.00 95.94 88 LYS A CA 1
ATOM 688 C C . LYS A 1 88 ? 2.453 4.722 3.221 1.00 95.94 88 LYS A C 1
ATOM 690 O O . LYS A 1 88 ? 1.549 4.238 3.893 1.00 95.94 88 LYS A O 1
ATOM 695 N N . ASN A 1 89 ? 2.403 5.981 2.782 1.00 96.44 89 ASN A N 1
ATOM 696 C CA . ASN A 1 89 ? 1.358 6.930 3.192 1.00 96.44 89 ASN A CA 1
ATOM 697 C C . ASN A 1 89 ? -0.037 6.524 2.699 1.00 96.44 89 ASN A C 1
ATOM 699 O O . ASN A 1 89 ? -1.036 6.752 3.373 1.00 96.44 89 ASN A O 1
ATOM 703 N N . LYS A 1 90 ? -0.137 5.889 1.525 1.00 95.56 90 LYS A N 1
ATOM 704 C CA . LYS A 1 90 ? -1.419 5.366 1.043 1.00 95.56 90 LYS A CA 1
ATOM 705 C C . LYS A 1 90 ? -1.882 4.181 1.891 1.00 95.56 90 LYS A C 1
ATOM 707 O O . LYS A 1 90 ? -3.068 4.126 2.191 1.00 95.56 90 LYS A O 1
ATOM 712 N N . ALA A 1 91 ? -0.980 3.297 2.313 1.00 95.75 91 ALA A N 1
ATOM 713 C CA . ALA A 1 91 ? -1.319 2.231 3.254 1.00 95.75 91 ALA A CA 1
ATOM 714 C C . ALA A 1 91 ? -1.765 2.800 4.613 1.00 95.75 91 ALA A C 1
ATOM 716 O O . ALA A 1 91 ? -2.817 2.407 5.107 1.00 95.75 91 ALA A O 1
ATOM 717 N N . ALA A 1 92 ? -1.049 3.788 5.161 1.00 95.88 92 ALA A N 1
ATOM 718 C CA . ALA A 1 92 ? -1.419 4.459 6.412 1.00 95.88 92 ALA A CA 1
ATOM 719 C C . ALA A 1 92 ? -2.810 5.118 6.343 1.00 95.88 92 ALA A C 1
ATOM 721 O O . ALA A 1 92 ? -3.653 4.875 7.205 1.00 95.88 92 ALA A O 1
ATOM 722 N N . ARG A 1 93 ? -3.099 5.867 5.267 1.00 95.75 93 ARG A N 1
ATOM 723 C CA . ARG A 1 93 ? -4.428 6.464 5.035 1.00 95.75 93 ARG A CA 1
ATOM 724 C C . ARG A 1 93 ? -5.535 5.418 4.941 1.00 95.75 93 ARG A C 1
ATOM 726 O O . ARG A 1 93 ? -6.636 5.656 5.420 1.00 95.75 93 ARG A O 1
ATOM 733 N N . LEU A 1 94 ? -5.268 4.278 4.301 1.00 94.75 94 LEU A N 1
ATOM 734 C CA . LEU A 1 94 ? -6.245 3.193 4.212 1.00 94.75 94 LEU A CA 1
ATOM 735 C C . LEU A 1 94 ? -6.500 2.560 5.581 1.00 94.75 94 LEU A C 1
ATOM 737 O O . LEU A 1 94 ? -7.659 2.362 5.917 1.00 94.75 94 LEU A O 1
ATOM 741 N N . LYS A 1 95 ? -5.456 2.314 6.382 1.00 93.62 95 LYS A N 1
ATOM 742 C CA . LYS A 1 95 ? -5.606 1.797 7.750 1.00 93.62 95 LYS A CA 1
ATOM 743 C C . LYS A 1 95 ? -6.479 2.717 8.604 1.00 93.62 95 LYS A C 1
ATOM 745 O O . LYS A 1 95 ? -7.501 2.266 9.103 1.00 93.62 95 LYS A O 1
ATOM 750 N N . SER A 1 96 ? -6.143 4.008 8.647 1.00 94.12 96 SER A N 1
ATOM 751 C CA . SER A 1 96 ? -6.911 5.021 9.384 1.00 94.12 96 SER A CA 1
ATOM 752 C C . SER A 1 96 ? -8.378 5.089 8.939 1.00 94.12 96 SER A C 1
ATOM 754 O O . SER A 1 96 ? -9.280 5.079 9.770 1.00 94.12 96 SER A O 1
ATOM 756 N N . ARG A 1 97 ? -8.651 5.080 7.628 1.00 92.56 97 ARG A N 1
ATOM 757 C CA . ARG A 1 97 ? -10.036 5.108 7.130 1.00 92.56 97 ARG A CA 1
ATOM 758 C C . ARG A 1 97 ? -10.825 3.861 7.513 1.00 92.56 97 ARG A C 1
ATOM 760 O O . ARG A 1 97 ? -11.992 3.976 7.856 1.00 92.56 97 ARG A O 1
ATOM 767 N N . LEU A 1 98 ? -10.212 2.682 7.436 1.00 91.75 98 LEU A N 1
ATOM 768 C CA . LEU A 1 98 ? -10.891 1.431 7.771 1.00 91.75 98 LEU A CA 1
ATOM 769 C C . LEU A 1 98 ? -11.195 1.343 9.270 1.00 91.75 98 LEU A C 1
ATOM 771 O O . LEU A 1 98 ? -12.288 0.926 9.629 1.00 91.75 98 LEU A O 1
ATOM 775 N N . THR A 1 99 ? -10.300 1.820 10.137 1.00 89.69 99 THR A N 1
ATOM 776 C CA . THR A 1 99 ? -10.593 1.918 11.578 1.00 89.69 99 THR A CA 1
ATOM 777 C C . THR A 1 99 ? -11.710 2.892 11.878 1.00 89.69 99 THR A C 1
ATOM 779 O O . THR A 1 99 ? -12.594 2.566 12.663 1.00 89.69 99 THR A O 1
ATOM 782 N N . SER A 1 100 ? -11.707 4.056 11.224 1.00 88.94 100 SER A N 1
ATOM 783 C CA . SER A 1 100 ? -12.759 5.051 11.418 1.00 88.94 100 SER A CA 1
ATOM 784 C C . SER A 1 100 ? -14.126 4.548 10.958 1.00 88.94 100 SER A C 1
ATOM 786 O O . SER A 1 100 ? -15.134 4.964 11.510 1.00 88.94 100 SER A O 1
ATOM 788 N N . LEU A 1 101 ? -14.184 3.642 9.977 1.00 85.69 101 LEU A N 1
ATOM 789 C CA . LEU A 1 101 ? -15.442 3.010 9.570 1.00 85.69 101 LEU A CA 1
ATOM 790 C C . LEU A 1 101 ? -15.989 2.061 10.642 1.00 85.69 101 LEU A C 1
ATOM 792 O O . LEU A 1 101 ? -17.199 2.017 10.843 1.00 85.69 101 LEU A O 1
ATOM 796 N N . LEU A 1 102 ? -15.118 1.336 11.349 1.00 82.38 102 LEU A N 1
ATOM 797 C CA . LEU A 1 102 ? -15.530 0.492 12.471 1.00 82.38 102 LEU A CA 1
ATOM 798 C C . LEU A 1 102 ? -16.006 1.333 13.661 1.00 82.38 102 LEU A C 1
ATOM 800 O O . LEU A 1 102 ? -17.030 1.020 14.258 1.00 82.38 102 LEU A O 1
ATOM 804 N N . SER A 1 103 ? -15.279 2.405 13.992 1.00 79.50 103 SER A N 1
ATOM 805 C CA . SER A 1 103 ? -15.635 3.284 15.111 1.00 79.50 103 SER A CA 1
ATOM 806 C C . SER A 1 103 ? -16.845 4.163 14.801 1.00 79.50 103 SER A C 1
ATOM 808 O O . SER A 1 103 ? -17.665 4.389 15.672 1.00 79.50 103 SER A O 1
ATOM 810 N N . GLY A 1 104 ? -16.993 4.637 13.561 1.00 68.31 104 GLY A N 1
ATOM 811 C CA . GLY A 1 104 ? -18.109 5.487 13.141 1.00 68.31 104 GLY A CA 1
ATOM 812 C C . GLY A 1 104 ? -19.454 4.762 13.095 1.00 68.31 104 GLY A C 1
ATOM 813 O O . GLY A 1 104 ? -20.487 5.408 13.213 1.00 68.31 104 GLY A O 1
ATOM 814 N N . LYS A 1 105 ? -19.454 3.426 12.971 1.00 61.53 105 LYS A N 1
ATOM 815 C CA . LYS A 1 105 ? -20.651 2.597 13.191 1.00 61.53 105 LYS A CA 1
ATOM 816 C C . LYS A 1 105 ? -20.835 2.169 14.651 1.00 61.53 105 LYS A C 1
ATOM 818 O O . LYS A 1 105 ? -21.876 1.615 14.982 1.00 61.53 105 LYS A O 1
ATOM 823 N N . LYS A 1 106 ? -19.850 2.421 15.520 1.00 50.50 106 LYS A N 1
ATOM 824 C CA . LYS A 1 106 ? -19.919 2.143 16.957 1.00 50.50 106 LYS A CA 1
ATOM 825 C C . LYS A 1 106 ? -20.151 3.442 17.741 1.00 50.50 106 LYS A C 1
ATOM 827 O O . LYS A 1 106 ? -19.195 4.035 18.226 1.00 50.50 106 LYS A O 1
ATOM 832 N N . ALA A 1 107 ? -21.415 3.837 17.901 1.00 43.88 107 ALA A N 1
ATOM 833 C CA . ALA A 1 107 ? -21.938 4.457 19.131 1.00 43.88 107 ALA A CA 1
ATOM 834 C C . ALA A 1 107 ? -23.483 4.503 19.096 1.00 43.88 107 ALA A C 1
ATOM 836 O O . ALA A 1 107 ? -24.014 4.788 18.019 1.00 43.88 107 ALA A O 1
ATOM 837 N N . PRO A 1 108 ? -24.197 4.264 20.225 1.00 50.19 108 PRO A N 1
ATOM 838 C CA . PRO A 1 108 ? -23.738 4.327 21.625 1.00 50.19 108 PRO A CA 1
ATOM 839 C C . PRO A 1 108 ? -23.882 3.012 22.446 1.00 50.19 108 PRO A C 1
ATOM 841 O O . PRO A 1 108 ? -24.463 2.040 21.978 1.00 50.19 108 PRO A O 1
ATOM 844 N N . THR A 1 109 ? -23.334 3.045 23.675 1.00 47.00 109 THR A N 1
ATOM 845 C CA . THR A 1 109 ? -23.631 2.212 24.872 1.00 47.00 109 THR A CA 1
ATOM 846 C C . THR A 1 109 ? -23.202 0.731 24.942 1.00 47.00 109 THR A C 1
ATOM 848 O O . THR A 1 109 ? -23.949 -0.184 24.628 1.00 47.00 109 THR A O 1
ATOM 851 N N . GLU A 1 110 ? -22.036 0.497 25.554 1.00 44.91 110 GLU A N 1
ATOM 852 C CA . GLU A 1 110 ? -21.973 -0.353 26.756 1.00 44.91 110 GLU A CA 1
ATOM 853 C C . GLU A 1 110 ? -21.621 0.597 27.912 1.00 44.91 110 GLU A C 1
ATOM 855 O O . GLU A 1 110 ? -20.471 1.010 28.061 1.00 44.91 110 GLU A O 1
ATOM 860 N N . GLU A 1 111 ? -22.630 1.045 28.658 1.00 48.53 111 GLU A N 1
ATOM 861 C CA . GLU A 1 111 ? -22.439 1.700 29.952 1.00 48.53 111 GLU A CA 1
ATOM 862 C C . GLU A 1 111 ? -22.403 0.636 31.060 1.00 48.53 111 GLU A C 1
ATOM 864 O O . GLU A 1 111 ? -23.298 -0.196 31.144 1.00 48.53 111 GLU A O 1
ATOM 869 N N . VAL A 1 112 ? -21.351 0.722 31.884 1.00 59.97 112 VAL A N 1
ATOM 870 C CA . VAL A 1 112 ? -21.316 0.615 33.358 1.00 59.97 112 VAL A CA 1
ATOM 871 C C . VAL A 1 112 ? -21.914 -0.630 34.043 1.00 59.97 112 VAL A C 1
ATOM 873 O O . VAL A 1 112 ? -23.113 -0.861 34.013 1.00 59.97 112 VAL A O 1
ATOM 876 N N . THR A 1 113 ? -21.051 -1.352 34.778 1.00 43.44 113 THR A N 1
ATOM 877 C CA . THR A 1 113 ? -21.183 -1.957 36.141 1.00 43.44 113 THR A CA 1
ATOM 878 C C . THR A 1 113 ? -20.174 -3.126 36.215 1.00 43.44 113 THR A C 1
ATOM 880 O O . THR A 1 113 ? -20.061 -3.884 35.265 1.00 43.44 113 THR A O 1
ATOM 883 N N . ALA A 1 114 ? -19.321 -3.350 37.217 1.00 54.09 114 ALA A N 1
ATOM 884 C CA . ALA A 1 114 ? -19.308 -3.052 38.647 1.00 54.09 114 ALA A CA 1
ATOM 885 C C . ALA A 1 114 ? -17.853 -3.205 39.186 1.00 54.09 114 ALA A C 1
ATOM 887 O O . ALA A 1 114 ? -16.945 -3.533 38.424 1.00 54.09 114 ALA A O 1
ATOM 888 N N . PRO A 1 115 ? -17.617 -3.104 40.500 1.00 55.56 115 PRO A N 1
ATOM 889 C CA . PRO A 1 115 ? -17.621 -1.902 41.310 1.00 55.56 115 PRO A CA 1
ATOM 890 C C . PRO A 1 115 ? -16.203 -1.576 41.812 1.00 55.56 115 PRO A C 1
ATOM 892 O O . PRO A 1 115 ? -15.300 -2.410 41.838 1.00 55.56 115 PRO A O 1
ATOM 895 N N . VAL A 1 116 ? -16.048 -0.330 42.252 1.00 54.72 116 VAL A N 1
ATOM 896 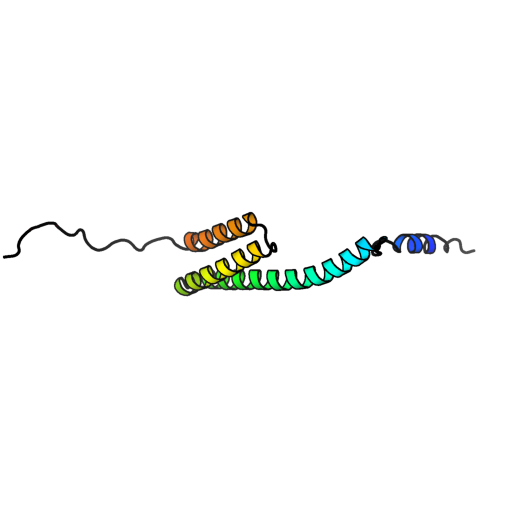C CA . VAL A 1 116 ? -15.052 0.102 43.236 1.00 54.72 116 VAL A CA 1
ATOM 897 C C . VAL A 1 116 ? -14.881 -0.995 44.288 1.00 54.72 116 VAL A C 1
ATOM 899 O O . VAL A 1 116 ? -15.840 -1.318 44.983 1.00 54.72 116 VAL A O 1
ATOM 902 N N . ALA A 1 117 ? -13.681 -1.570 44.392 1.00 54.25 117 ALA A N 1
ATOM 903 C CA . ALA A 1 117 ? -13.303 -2.334 45.568 1.00 54.25 117 ALA A CA 1
ATOM 904 C C . ALA A 1 117 ? -13.301 -1.357 46.755 1.00 54.25 117 ALA A C 1
ATOM 906 O O . ALA A 1 117 ? -12.522 -0.397 46.728 1.00 54.25 117 ALA A O 1
ATOM 907 N N . PRO A 1 118 ? -14.167 -1.523 47.768 1.00 52.53 118 PRO A N 1
ATOM 908 C CA . PRO A 1 118 ? -13.978 -0.812 49.012 1.00 52.53 118 PRO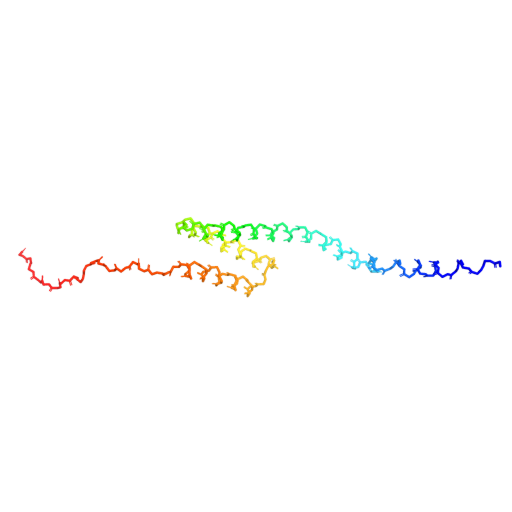 A CA 1
ATOM 909 C C . PRO A 1 118 ? -12.757 -1.416 49.704 1.00 52.53 118 PRO A C 1
ATOM 911 O O . PRO A 1 118 ? -12.713 -2.610 49.995 1.00 52.53 118 PRO A O 1
ATOM 914 N N . ALA A 1 119 ? -11.765 -0.574 49.974 1.00 50.09 119 ALA A N 1
ATOM 915 C CA . ALA A 1 119 ? -10.905 -0.795 51.117 1.00 50.09 119 ALA A CA 1
ATOM 916 C C . ALA A 1 119 ? -11.798 -0.829 52.365 1.00 50.09 119 ALA A C 1
ATOM 918 O O . ALA A 1 119 ? -12.476 0.155 52.660 1.00 50.09 119 ALA A O 1
ATOM 919 N N . LEU A 1 120 ? -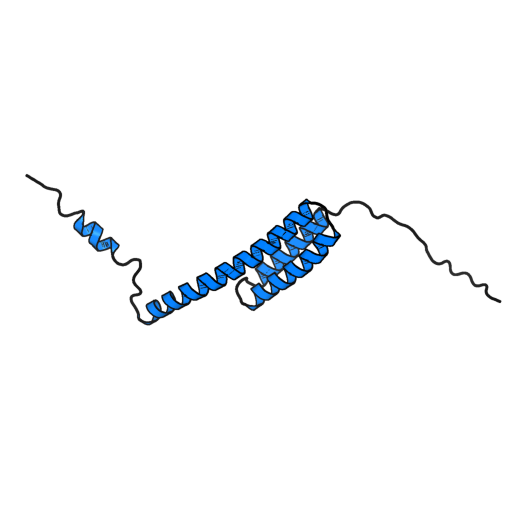11.818 -1.965 53.053 1.00 44.75 120 LEU A N 1
ATOM 920 C CA . LEU A 1 120 ? -12.088 -2.072 54.479 1.00 44.75 120 LEU A CA 1
ATOM 921 C C . LEU A 1 120 ? -11.528 -3.415 54.937 1.00 44.75 120 LEU A C 1
ATOM 923 O O . LEU A 1 120 ? -12.014 -4.479 54.559 1.00 44.75 120 LEU A O 1
ATOM 927 N N . ASP A 1 121 ? -10.451 -3.300 55.707 1.00 46.22 121 ASP A N 1
ATOM 928 C CA . ASP A 1 121 ? -9.940 -4.293 56.637 1.00 46.22 121 ASP A CA 1
ATOM 929 C C . ASP A 1 121 ? -11.090 -5.016 57.339 1.00 46.22 121 ASP A C 1
ATOM 931 O O . ASP A 1 121 ? -11.944 -4.324 57.879 1.00 46.22 121 ASP A O 1
ATOM 935 N N . GLN A 1 122 ? -11.089 -6.354 57.343 1.00 36.69 122 GLN A N 1
ATOM 936 C CA . GLN A 1 122 ? -11.380 -7.252 58.476 1.00 36.69 122 GLN A CA 1
ATOM 937 C C . GLN A 1 122 ? -11.166 -8.706 58.003 1.00 36.69 122 GLN A C 1
ATOM 939 O O . GLN A 1 122 ? -12.081 -9.326 57.472 1.00 36.69 122 GLN A O 1
ATOM 944 N N . GLU A 1 123 ? -9.979 -9.270 58.227 1.00 44.59 123 GLU A N 1
ATOM 945 C CA . GLU A 1 123 ? -9.818 -10.722 58.386 1.00 44.59 123 GLU A CA 1
ATOM 946 C C . GLU A 1 123 ? -9.125 -10.967 59.731 1.00 44.59 123 GLU A C 1
ATOM 948 O O . GLU A 1 123 ? -8.126 -10.321 60.059 1.00 44.59 123 GLU A O 1
ATOM 953 N N . GLN A 1 124 ? -9.751 -11.833 60.529 1.00 42.38 124 GLN A N 1
ATOM 954 C CA . GLN A 1 124 ? -9.131 -12.523 61.656 1.00 42.38 124 GLN A CA 1
ATOM 955 C C . GLN A 1 124 ? -8.173 -13.593 61.140 1.00 42.38 124 GLN A C 1
ATOM 957 O O . GLN A 1 124 ? -8.505 -14.203 60.098 1.00 42.38 124 GLN A O 1
#

InterPro domains:
  IPR002583 Small ribosomal subunit protein bS20 [MF_00500] (20-104)
  IPR002583 Small ribosomal subunit protein bS20 [PF01649] (21-101)
  IPR002583 Small ribosomal subunit protein bS20 [PTHR33398] (20-102)
  IPR002583 Small ribosomal subunit protein bS20 [TIGR00029] (20-101)
  IPR036510 Small ribosomal subunit protein bS20 superfamily [G3DSA:1.20.58.110] (20-104)
  IPR036510 Small ribosomal subunit protein bS20 superfamily [SSF46992] (22-103)

Organism: NCBI:txid1974539

Radius of gyration: 29.48 Å; Cα contacts (8 Å, |Δi|>4): 40; chains: 1; bounding box: 41×27×125 Å

Secondary structure (DSSP, 8-state):
----SSSHHHHHHHTTSSS---SHHHHHHHHHHHHHHHHHHHHHHHHHHHHHHHHHHHHTT-HHHHHHHHHHHHHHHHHHHHTTSS-HHHHHHHHHHHHHHHHHT--S----------------